Protein AF-A0A970SUJ3-F1 (afdb_monomer_lite)

Radius of gyration: 14.0 Å; chains: 1; bounding box: 32×37×35 Å

Foldseek 3Di:
DDDDDDDPVCPPVCPVVVVVVVVVVVCVVVVHPDDDDDDDPPDPCPVVCVVSPDDDDPPDDDDDDDD

Secondary structure (DSSP, 8-state):
-------GGGTTSSHHHHHHHHHHHHHHHTT-S-------TT-TTHHHHHHTT----TT--------

Sequence (67 aa):
MEEIFAIPNRQSQGIGTKLLGEVQKYVQHKRLAGITLATNKYAPVLRLYEKIGFIICKHVQFMGKEM

Structure (mmCIF, N/CA/C/O backbone):
data_AF-A0A970SUJ3-F1
#
_entry.id   AF-A0A970SUJ3-F1
#
loop_
_atom_site.group_PDB
_atom_site.id
_atom_site.type_symbol
_atom_site.label_atom_id
_atom_site.label_alt_id
_atom_site.label_comp_id
_atom_site.label_asym_id
_atom_site.label_entity_id
_atom_site.label_seq_id
_atom_site.pdbx_PDB_ins_code
_atom_site.Cartn_x
_atom_site.Cartn_y
_atom_site.Cartn_z
_atom_site.occupancy
_atom_site.B_iso_or_equiv
_atom_site.auth_seq_id
_atom_site.auth_comp_id
_atom_site.auth_asym_id
_atom_site.auth_atom_id
_atom_site.pdbx_PDB_model_num
ATOM 1 N N . MET A 1 1 ? -6.311 -13.821 -2.812 1.00 61.19 1 MET A N 1
ATOM 2 C CA . MET A 1 1 ? -5.666 -12.513 -2.585 1.00 61.19 1 MET A CA 1
ATO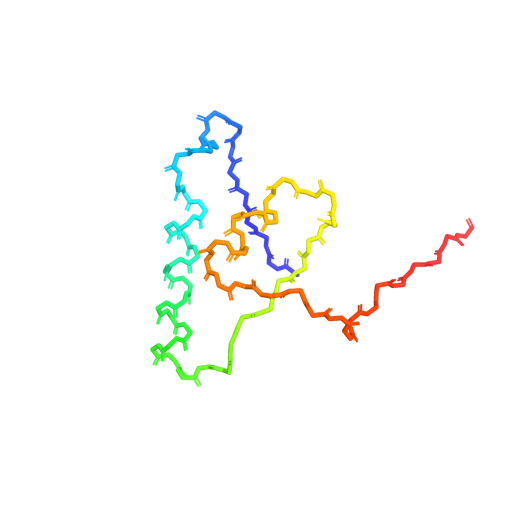M 3 C C . MET A 1 1 ? -6.013 -11.692 -3.806 1.00 61.19 1 MET A C 1
ATOM 5 O O . MET A 1 1 ? -5.806 -12.200 -4.897 1.00 61.19 1 MET A O 1
ATOM 9 N N . GLU A 1 2 ? -6.640 -10.533 -3.635 1.00 81.19 2 GLU A N 1
ATOM 10 C CA . GLU A 1 2 ? -7.000 -9.678 -4.774 1.00 81.19 2 GLU A CA 1
ATOM 11 C C . GLU A 1 2 ? -5.788 -8.840 -5.187 1.00 81.19 2 GLU A C 1
ATOM 13 O O . GLU A 1 2 ? -5.028 -8.388 -4.326 1.00 81.19 2 GLU A O 1
ATOM 18 N N . GLU A 1 3 ? -5.610 -8.624 -6.489 1.00 83.81 3 GLU A N 1
ATOM 19 C CA . GLU A 1 3 ? -4.449 -7.925 -7.045 1.00 83.81 3 GLU A CA 1
ATOM 20 C C . GLU A 1 3 ? -4.863 -6.737 -7.916 1.00 83.81 3 GLU A C 1
ATOM 22 O O . GLU A 1 3 ? -5.927 -6.717 -8.534 1.00 83.81 3 GLU A O 1
ATOM 27 N N . ILE A 1 4 ? -3.991 -5.729 -7.982 1.00 86.12 4 ILE A N 1
ATOM 28 C CA . ILE A 1 4 ? -4.144 -4.580 -8.875 1.00 86.12 4 ILE A CA 1
ATOM 29 C C . ILE A 1 4 ? -3.004 -4.613 -9.881 1.00 86.12 4 ILE A C 1
ATOM 31 O O . ILE A 1 4 ? -1.834 -4.545 -9.506 1.00 86.12 4 ILE A O 1
ATOM 35 N N . PHE A 1 5 ? -3.355 -4.633 -11.164 1.00 86.94 5 PHE A N 1
ATOM 36 C CA . PHE A 1 5 ? -2.393 -4.602 -12.254 1.00 86.94 5 PHE A CA 1
ATOM 37 C C . PHE A 1 5 ? -2.739 -3.515 -13.271 1.00 86.94 5 PHE A C 1
ATOM 39 O O . PHE A 1 5 ? -3.902 -3.266 -13.585 1.00 86.94 5 PHE A O 1
ATOM 46 N N . ALA A 1 6 ? -1.703 -2.879 -13.813 1.00 87.00 6 ALA A N 1
ATOM 47 C CA . ALA A 1 6 ? -1.806 -2.005 -14.969 1.00 87.00 6 ALA A CA 1
ATOM 48 C C . ALA A 1 6 ? -0.771 -2.444 -16.007 1.00 87.00 6 ALA A C 1
ATOM 50 O O . ALA A 1 6 ? 0.420 -2.555 -15.699 1.00 87.00 6 ALA A O 1
ATOM 51 N N . ILE A 1 7 ? -1.230 -2.654 -17.243 1.00 91.75 7 ILE A N 1
ATOM 52 C CA . ILE A 1 7 ? -0.351 -2.972 -18.372 1.00 91.75 7 ILE A CA 1
ATOM 53 C C . ILE A 1 7 ? 0.739 -1.891 -18.524 1.00 91.75 7 ILE A C 1
ATOM 55 O O . ILE A 1 7 ? 0.445 -0.714 -18.294 1.00 91.75 7 ILE A O 1
ATOM 59 N N . PRO A 1 8 ? 1.986 -2.245 -18.899 1.00 89.88 8 PRO A N 1
ATOM 60 C CA . PRO A 1 8 ? 3.135 -1.332 -18.829 1.00 89.88 8 PRO A CA 1
ATOM 61 C C . PRO A 1 8 ? 2.923 0.027 -19.511 1.00 89.88 8 PRO A C 1
ATOM 63 O O . PRO A 1 8 ? 3.204 1.073 -18.934 1.00 89.88 8 PRO A O 1
ATOM 66 N N . ASN A 1 9 ? 2.325 0.028 -20.701 1.00 94.50 9 ASN A N 1
ATOM 67 C CA . ASN A 1 9 ? 2.014 1.226 -21.490 1.00 94.50 9 ASN A CA 1
ATOM 68 C C . ASN A 1 9 ? 0.890 2.111 -20.907 1.00 94.50 9 ASN A C 1
ATOM 70 O O . ASN A 1 9 ? 0.599 3.180 -21.445 1.00 94.50 9 ASN A O 1
ATOM 74 N N . ARG A 1 10 ? 0.242 1.682 -19.820 1.00 91.06 10 ARG A N 1
ATOM 75 C CA . ARG A 1 10 ? -0.788 2.433 -19.087 1.00 91.06 10 ARG A CA 1
ATOM 76 C C . ARG A 1 10 ? -0.344 2.831 -17.675 1.00 91.06 10 ARG A C 1
ATOM 78 O O . ARG A 1 10 ? -1.110 3.464 -16.947 1.00 91.06 10 ARG A O 1
ATOM 85 N N . GLN A 1 11 ? 0.874 2.481 -17.266 1.00 89.38 11 GLN A N 1
ATOM 86 C CA . GLN A 1 11 ? 1.413 2.875 -15.964 1.00 89.38 11 GLN A CA 1
ATOM 87 C C . GLN A 1 11 ? 1.686 4.384 -15.904 1.00 89.38 11 GLN A C 1
ATOM 89 O O . GLN A 1 11 ? 1.726 5.072 -16.921 1.00 89.38 11 GLN A O 1
ATOM 94 N N . SER A 1 12 ? 1.817 4.919 -14.688 1.00 87.38 12 SER A N 1
ATOM 95 C CA . SER A 1 12 ? 2.071 6.349 -14.429 1.00 87.38 12 SER A CA 1
ATOM 96 C C . SER A 1 12 ? 1.000 7.327 -14.947 1.00 87.38 12 SER A C 1
ATOM 98 O O . SER A 1 12 ? 1.196 8.534 -14.895 1.00 87.38 12 SER A O 1
ATOM 100 N N . GLN A 1 13 ? -0.173 6.834 -15.359 1.00 91.88 13 GLN A N 1
ATOM 101 C CA . GLN A 1 13 ? -1.318 7.647 -15.810 1.00 91.88 13 GLN A CA 1
ATOM 102 C C . GLN A 1 13 ? -2.365 7.889 -14.702 1.00 91.88 13 GLN A C 1
ATOM 104 O O . GLN A 1 13 ? -3.506 8.261 -14.969 1.00 91.88 13 GLN A O 1
ATOM 109 N N . GLY A 1 14 ? -2.017 7.620 -13.439 1.00 90.69 14 GLY A N 1
ATOM 110 C CA . GLY A 1 14 ? -2.924 7.785 -12.293 1.00 90.69 14 GLY A CA 1
ATOM 111 C C . GLY A 1 14 ? -4.033 6.728 -12.180 1.00 90.69 14 GLY A C 1
ATOM 112 O O . GLY A 1 14 ? -4.925 6.872 -11.347 1.00 90.69 14 GLY A O 1
ATOM 113 N N . ILE A 1 15 ? -3.982 5.655 -12.978 1.00 91.94 15 ILE A N 1
ATOM 114 C CA . ILE A 1 15 ? -4.988 4.576 -12.972 1.00 91.94 15 ILE A CA 1
ATOM 115 C C . ILE A 1 15 ? -5.101 3.929 -11.589 1.00 91.94 15 ILE A C 1
ATOM 117 O O . ILE A 1 15 ? -6.202 3.821 -11.060 1.00 91.94 15 ILE A O 1
ATOM 121 N N . GLY A 1 16 ? -3.970 3.571 -10.972 1.00 90.19 16 GLY A N 1
ATOM 122 C CA . GLY A 1 16 ? -3.959 2.975 -9.633 1.00 90.19 16 GLY A CA 1
ATOM 123 C C . GLY A 1 16 ? -4.587 3.887 -8.575 1.00 90.19 16 GLY A C 1
ATOM 124 O O . GLY A 1 16 ? -5.356 3.418 -7.745 1.00 90.19 16 GLY A O 1
ATOM 125 N N . THR A 1 17 ? -4.341 5.201 -8.651 1.00 92.12 17 THR A N 1
ATOM 126 C CA . THR A 1 17 ? -4.972 6.185 -7.756 1.00 92.12 17 THR A CA 1
ATOM 127 C C . THR A 1 17 ? -6.484 6.217 -7.933 1.00 92.12 17 THR A C 1
ATOM 129 O O . THR A 1 17 ? -7.207 6.188 -6.942 1.00 92.12 17 THR A O 1
ATOM 132 N N . LYS A 1 18 ? -6.971 6.258 -9.180 1.00 93.38 18 LYS A N 1
ATOM 133 C CA . LYS A 1 18 ? -8.414 6.273 -9.464 1.00 93.38 18 LYS A CA 1
ATOM 134 C C . LYS A 1 18 ? -9.088 4.994 -8.971 1.00 93.38 18 LYS A C 1
ATOM 136 O O . LYS A 1 18 ? -10.102 5.078 -8.290 1.00 93.38 18 LYS A O 1
ATOM 141 N N . LEU A 1 19 ? -8.494 3.836 -9.258 1.00 92.56 19 LEU A N 1
ATOM 142 C CA . LEU A 1 19 ? -9.023 2.542 -8.832 1.00 92.56 19 LEU A CA 1
ATOM 143 C C . LEU A 1 19 ? -9.112 2.447 -7.300 1.00 92.56 19 LEU A C 1
ATOM 145 O O . LEU A 1 19 ? -10.170 2.130 -6.763 1.00 92.56 19 LEU A O 1
ATOM 149 N N . LEU A 1 20 ? -8.030 2.784 -6.591 1.00 92.75 20 LEU A N 1
ATOM 150 C CA . LEU A 1 20 ? -8.017 2.790 -5.125 1.00 92.75 20 LEU A CA 1
ATOM 151 C C . LEU A 1 20 ? -9.003 3.803 -4.540 1.00 92.75 20 LEU A C 1
ATOM 153 O O . LEU A 1 20 ? -9.614 3.519 -3.514 1.00 92.75 20 LEU A O 1
ATOM 157 N N . GLY A 1 21 ? -9.199 4.946 -5.200 1.00 94.19 21 GLY A N 1
ATOM 158 C CA . GLY A 1 21 ? -10.206 5.928 -4.805 1.00 94.19 21 GLY A CA 1
ATOM 159 C C . GLY A 1 21 ? -11.627 5.361 -4.836 1.00 94.19 21 GLY A C 1
ATOM 160 O O . GLY A 1 21 ? -12.392 5.578 -3.898 1.00 94.19 21 GLY A O 1
ATOM 161 N N . GLU A 1 22 ? -11.980 4.581 -5.860 1.00 95.62 22 GLU A N 1
ATOM 162 C CA . GLU A 1 22 ? -13.287 3.908 -5.913 1.00 95.62 22 GLU A CA 1
ATOM 163 C C . GLU A 1 22 ? -13.430 2.834 -4.824 1.00 95.62 22 GLU A C 1
ATOM 165 O O . GLU A 1 22 ? -14.474 2.744 -4.174 1.00 95.62 22 GLU A O 1
ATOM 170 N N . VAL A 1 23 ? -12.362 2.081 -4.540 1.00 94.00 23 VAL A N 1
ATOM 171 C CA . VAL A 1 23 ? -12.349 1.115 -3.427 1.00 94.00 23 VAL A CA 1
ATOM 172 C C . VAL A 1 23 ? -12.543 1.821 -2.079 1.00 94.00 23 VAL A C 1
ATOM 174 O O . VAL A 1 23 ? -13.339 1.369 -1.256 1.00 94.00 23 VAL A O 1
ATOM 177 N N . GLN A 1 24 ? -11.874 2.954 -1.851 1.00 94.75 24 GLN A N 1
ATOM 178 C CA . GLN A 1 24 ? -12.031 3.753 -0.631 1.00 94.75 24 GLN A CA 1
ATOM 179 C C . GLN A 1 24 ? -13.466 4.263 -0.460 1.00 94.75 24 GLN A C 1
ATOM 181 O O . GLN A 1 24 ? -14.029 4.138 0.629 1.00 94.75 24 GLN A O 1
ATOM 186 N N . LYS A 1 25 ? -14.088 4.775 -1.531 1.00 96.75 25 LYS A N 1
ATOM 187 C CA . LYS A 1 25 ? -15.502 5.190 -1.511 1.00 96.75 25 LYS A CA 1
ATOM 188 C C . LYS A 1 25 ? -16.420 4.029 -1.141 1.00 96.75 25 LYS A C 1
ATOM 190 O O . LYS A 1 25 ? -17.311 4.196 -0.310 1.00 96.75 25 LYS A O 1
ATOM 195 N N . TYR A 1 26 ? -16.191 2.850 -1.720 1.00 96.75 26 TYR A N 1
ATOM 196 C CA . TYR A 1 26 ? -16.971 1.654 -1.410 1.00 96.75 26 TYR A CA 1
ATOM 197 C C . TYR A 1 26 ? -16.851 1.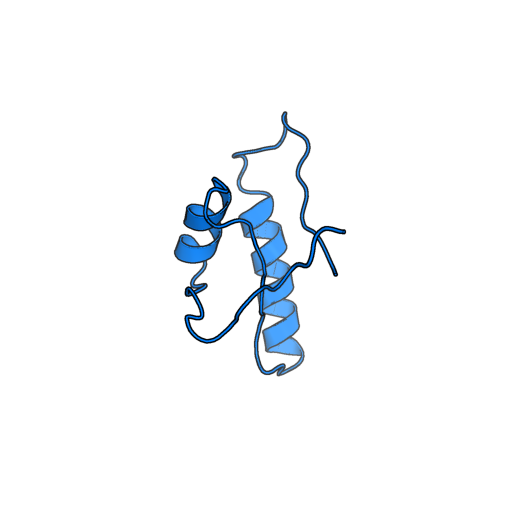261 0.068 1.00 96.75 26 TYR A C 1
ATOM 199 O O . TYR A 1 26 ? -17.863 1.053 0.740 1.00 96.75 26 TYR A O 1
ATOM 207 N N . VAL A 1 27 ? -15.625 1.218 0.593 1.00 96.44 27 VAL A N 1
ATOM 208 C CA . VAL A 1 27 ? -15.331 0.908 2.002 1.00 96.44 27 VAL A CA 1
ATOM 209 C C . VAL A 1 27 ? -16.028 1.884 2.947 1.00 96.44 27 VAL A C 1
ATOM 211 O O . VAL A 1 27 ? -16.672 1.447 3.903 1.00 96.44 27 VAL A O 1
ATOM 214 N N . GLN A 1 28 ? -15.974 3.185 2.647 1.00 96.69 28 GLN A N 1
ATOM 215 C CA . GLN A 1 28 ? -16.673 4.216 3.417 1.00 96.69 28 GLN A CA 1
ATOM 216 C C . GLN A 1 28 ? -18.194 4.037 3.359 1.00 96.69 28 GLN A C 1
ATOM 218 O O . GLN A 1 28 ? -18.854 4.023 4.398 1.00 96.69 28 GLN A O 1
ATOM 223 N N . HIS A 1 29 ? -18.755 3.846 2.162 1.00 98.19 29 HIS A N 1
ATOM 224 C CA . HIS A 1 29 ? -20.195 3.672 1.966 1.00 98.19 29 HIS A CA 1
ATOM 225 C C . HIS A 1 29 ? -20.737 2.441 2.708 1.00 98.19 29 HIS A C 1
ATOM 227 O O . HIS A 1 29 ? -21.820 2.485 3.290 1.00 98.19 29 HIS A O 1
ATOM 233 N N . LYS A 1 30 ? -19.964 1.351 2.732 1.00 98.12 30 LYS A N 1
ATOM 234 C CA . LYS A 1 30 ? -20.304 0.111 3.440 1.00 98.12 30 LYS A CA 1
ATOM 235 C C . LYS A 1 30 ? -19.944 0.123 4.928 1.00 98.12 30 LYS A C 1
ATOM 237 O O . LYS A 1 30 ? -20.233 -0.860 5.603 1.00 98.12 30 LYS A O 1
ATOM 242 N N . ARG A 1 31 ? -19.353 1.210 5.445 1.00 96.75 31 ARG A N 1
ATOM 243 C CA . ARG A 1 31 ? -18.885 1.341 6.839 1.00 96.75 31 ARG A CA 1
ATOM 244 C C . ARG A 1 31 ? -17.953 0.197 7.266 1.00 96.75 31 ARG A C 1
ATOM 246 O O . ARG A 1 31 ? -18.052 -0.312 8.380 1.00 96.75 31 ARG A O 1
ATOM 253 N N . LEU A 1 32 ? -17.067 -0.227 6.367 1.00 96.75 32 LEU A N 1
ATOM 254 C CA . LEU A 1 32 ? -16.073 -1.258 6.666 1.00 96.75 32 LEU A CA 1
ATOM 255 C C . LEU A 1 32 ? -14.909 -0.664 7.469 1.00 96.75 32 LEU A C 1
ATOM 257 O O . LEU A 1 32 ? -14.622 0.528 7.378 1.00 96.75 32 LEU A O 1
ATOM 261 N N . ALA A 1 33 ? -14.217 -1.511 8.233 1.00 94.31 33 ALA A N 1
ATOM 262 C CA . ALA A 1 33 ? -13.157 -1.083 9.147 1.00 94.31 33 ALA A CA 1
ATOM 263 C C . ALA A 1 33 ? -11.931 -0.467 8.445 1.00 94.31 33 ALA A C 1
ATOM 265 O O . ALA A 1 33 ? -11.227 0.343 9.043 1.00 94.31 33 ALA A O 1
ATOM 266 N N . GLY A 1 34 ? -11.659 -0.837 7.191 1.00 91.94 34 GLY A N 1
ATOM 267 C CA . GLY A 1 34 ? -10.538 -0.289 6.434 1.00 91.94 34 GLY A CA 1
ATOM 268 C C . GLY A 1 34 ? -10.101 -1.171 5.272 1.00 91.94 34 GLY A C 1
ATOM 269 O O . GLY A 1 34 ? -10.825 -2.068 4.842 1.00 91.94 34 GLY A O 1
ATOM 270 N N . ILE A 1 35 ? -8.899 -0.890 4.768 1.00 92.75 35 ILE A N 1
ATOM 271 C CA . ILE A 1 35 ? -8.257 -1.615 3.668 1.00 92.75 35 ILE A CA 1
ATOM 272 C C . ILE A 1 35 ? -6.874 -2.060 4.142 1.00 92.75 35 ILE A C 1
ATOM 274 O O . ILE A 1 35 ? -6.115 -1.259 4.686 1.00 92.75 35 ILE A O 1
ATOM 278 N N . THR A 1 36 ? -6.525 -3.319 3.893 1.00 91.25 36 THR A N 1
ATOM 279 C CA . THR A 1 36 ? -5.172 -3.846 4.100 1.00 91.25 36 THR A CA 1
ATOM 280 C C . THR A 1 36 ? -4.627 -4.339 2.769 1.00 91.25 36 THR A C 1
ATOM 282 O O . THR A 1 36 ? -5.329 -5.010 2.018 1.00 91.25 36 THR A O 1
ATOM 285 N N . LEU A 1 37 ? -3.375 -3.994 2.475 1.00 88.88 37 LEU A N 1
ATOM 286 C CA . LEU A 1 37 ? -2.666 -4.401 1.266 1.00 88.88 37 LEU A CA 1
ATOM 287 C C . LEU A 1 37 ? -1.360 -5.084 1.668 1.00 88.88 37 LEU A C 1
ATOM 289 O O . LEU A 1 37 ? -0.696 -4.654 2.612 1.00 88.88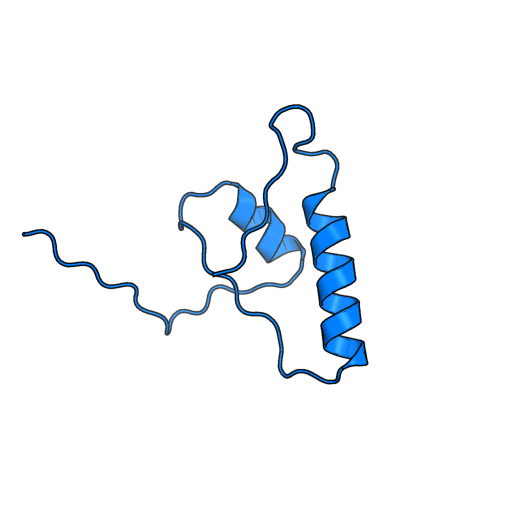 37 LEU A O 1
ATOM 293 N N . ALA A 1 38 ? -0.979 -6.116 0.924 1.00 87.06 38 ALA A N 1
ATOM 294 C CA . ALA A 1 38 ? 0.348 -6.708 0.984 1.00 87.06 38 ALA A CA 1
ATOM 295 C C . ALA A 1 38 ? 1.080 -6.385 -0.321 1.00 87.06 38 ALA A C 1
ATOM 297 O O . ALA A 1 38 ? 0.504 -6.464 -1.402 1.00 87.06 38 ALA A O 1
ATOM 298 N N . THR A 1 39 ? 2.348 -6.000 -0.225 1.00 87.44 39 THR A N 1
ATOM 299 C CA . THR A 1 39 ? 3.204 -5.761 -1.389 1.00 87.44 39 THR A CA 1
ATOM 300 C C . THR A 1 39 ? 4.647 -6.084 -1.037 1.00 87.44 39 THR A C 1
ATOM 302 O O . THR A 1 39 ? 5.038 -6.066 0.131 1.00 87.44 39 THR A O 1
ATOM 305 N N . ASN A 1 40 ? 5.460 -6.342 -2.058 1.00 86.00 40 ASN A N 1
ATOM 306 C CA . ASN A 1 40 ? 6.903 -6.425 -1.900 1.00 86.00 40 ASN A CA 1
ATOM 307 C C . ASN A 1 40 ? 7.454 -5.068 -1.413 1.00 86.00 40 ASN A C 1
ATOM 309 O O . ASN A 1 40 ? 7.117 -4.018 -1.970 1.00 86.00 40 ASN A O 1
ATOM 313 N N . LYS A 1 41 ? 8.325 -5.099 -0.395 1.00 85.56 41 LYS A N 1
ATOM 314 C CA . LYS A 1 41 ? 8.981 -3.920 0.199 1.00 85.56 41 LYS A CA 1
ATOM 315 C C . LYS A 1 41 ? 9.848 -3.134 -0.798 1.00 85.56 41 LYS A C 1
ATOM 317 O O . LYS A 1 41 ? 10.155 -1.971 -0.567 1.00 85.56 41 LYS A O 1
ATOM 322 N N . TYR A 1 42 ? 10.249 -3.754 -1.900 1.00 85.75 42 TYR A N 1
ATOM 323 C CA . TYR A 1 42 ? 11.059 -3.130 -2.946 1.00 85.75 42 TYR A CA 1
ATOM 324 C C . TYR A 1 42 ? 10.230 -2.695 -4.159 1.00 85.75 42 TYR A C 1
ATOM 326 O O . TYR A 1 42 ? 10.783 -2.191 -5.135 1.00 85.75 42 TYR A O 1
ATOM 334 N N . ALA A 1 43 ? 8.907 -2.877 -4.125 1.00 87.00 43 ALA A N 1
ATOM 335 C CA . ALA A 1 43 ? 8.059 -2.503 -5.243 1.00 87.00 43 ALA A CA 1
ATOM 336 C C . ALA A 1 43 ? 7.936 -0.969 -5.369 1.00 87.00 43 ALA A C 1
ATOM 338 O O . ALA A 1 43 ? 7.708 -0.278 -4.370 1.00 87.00 43 ALA A O 1
ATOM 339 N N . PRO A 1 44 ? 7.980 -0.416 -6.597 1.00 82.81 44 PRO A N 1
ATOM 340 C CA . PRO A 1 44 ? 7.868 1.028 -6.829 1.00 82.81 44 PRO A CA 1
ATOM 341 C C . PRO A 1 44 ? 6.498 1.598 -6.424 1.00 82.81 44 PRO A C 1
ATOM 343 O O . PRO A 1 44 ? 6.361 2.799 -6.192 1.00 82.81 44 PRO A O 1
ATOM 346 N N . VAL A 1 45 ? 5.485 0.735 -6.302 1.00 85.50 45 VAL A N 1
ATOM 347 C CA . VAL A 1 45 ? 4.112 1.091 -5.925 1.00 85.50 45 VAL A CA 1
ATOM 348 C C . VAL A 1 45 ? 3.981 1.564 -4.469 1.00 85.50 45 VAL A C 1
ATOM 350 O O . VAL A 1 45 ? 2.995 2.212 -4.133 1.00 85.50 45 VAL A O 1
ATOM 353 N N . LEU A 1 46 ? 4.976 1.330 -3.604 1.00 88.38 46 LEU A N 1
ATOM 354 C CA . LEU A 1 46 ? 4.921 1.783 -2.207 1.00 88.38 46 LEU A CA 1
ATOM 355 C C . LEU A 1 46 ? 4.682 3.289 -2.080 1.00 88.38 46 LEU A C 1
ATOM 357 O O . LEU A 1 46 ? 3.793 3.707 -1.342 1.00 88.38 46 LEU A O 1
ATOM 361 N N . ARG A 1 47 ? 5.390 4.093 -2.884 1.00 87.00 47 ARG A N 1
ATOM 362 C CA . ARG A 1 47 ? 5.227 5.556 -2.889 1.00 87.00 47 ARG A CA 1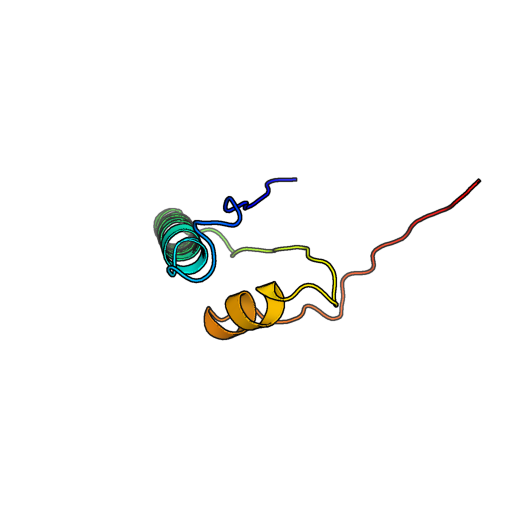
ATOM 363 C C . ARG A 1 47 ? 3.806 5.979 -3.262 1.00 87.00 47 ARG A C 1
ATOM 365 O O . ARG A 1 47 ? 3.318 7.002 -2.790 1.00 87.00 47 ARG A O 1
ATOM 372 N N . LEU A 1 48 ? 3.139 5.208 -4.125 1.00 88.44 48 LEU A N 1
ATOM 373 C CA . LEU A 1 48 ? 1.747 5.447 -4.498 1.00 88.44 48 LEU A CA 1
ATOM 374 C C . LEU A 1 48 ? 0.819 5.189 -3.308 1.00 88.44 48 LEU A C 1
ATOM 376 O O . LEU A 1 48 ? -0.036 6.023 -3.024 1.00 88.44 48 LEU A O 1
ATOM 380 N N . TYR A 1 49 ? 0.985 4.055 -2.624 1.00 92.12 49 TYR A N 1
ATOM 381 C CA . TYR A 1 49 ? 0.152 3.703 -1.474 1.00 92.12 49 TYR A CA 1
ATOM 382 C C . TYR A 1 49 ? 0.325 4.703 -0.325 1.00 92.12 49 TYR A C 1
ATOM 384 O O . TYR A 1 49 ? -0.675 5.187 0.205 1.00 92.12 49 TYR A O 1
ATOM 392 N N . GLU A 1 50 ? 1.561 5.096 -0.010 1.00 91.06 50 GLU A N 1
ATOM 393 C CA . GLU A 1 50 ? 1.854 6.130 0.993 1.00 91.06 50 GLU A CA 1
ATOM 394 C C . GLU A 1 50 ? 1.192 7.468 0.638 1.00 91.06 50 GLU A C 1
ATOM 396 O O . GLU A 1 50 ? 0.527 8.078 1.475 1.00 91.06 50 GLU A O 1
ATOM 401 N N . LYS A 1 51 ? 1.277 7.895 -0.631 1.00 89.75 51 LYS A N 1
ATOM 402 C CA . LYS A 1 51 ? 0.620 9.123 -1.118 1.00 89.75 51 LYS A CA 1
ATOM 403 C C . LYS A 1 51 ? -0.906 9.094 -0.957 1.00 89.75 51 LYS A C 1
ATOM 405 O O . LYS A 1 51 ? -1.525 10.149 -0.858 1.00 89.75 51 LYS A O 1
ATOM 410 N N . ILE A 1 52 ? -1.513 7.908 -0.958 1.00 90.38 52 ILE A N 1
ATOM 411 C CA . ILE A 1 52 ? -2.966 7.703 -0.824 1.00 90.38 52 ILE A CA 1
ATOM 412 C C . ILE A 1 52 ? -3.370 7.468 0.651 1.00 90.38 52 ILE A C 1
ATOM 414 O O . ILE A 1 52 ? -4.547 7.278 0.955 1.00 90.38 52 ILE A O 1
ATOM 418 N N . GLY A 1 53 ? -2.417 7.542 1.586 1.00 92.19 53 GLY A N 1
ATOM 419 C CA . GLY A 1 53 ? -2.668 7.477 3.028 1.00 92.19 53 GLY A CA 1
ATOM 420 C C . GLY A 1 53 ? -2.545 6.083 3.641 1.00 92.19 53 GLY A C 1
ATOM 421 O O . GLY A 1 53 ? -2.910 5.899 4.801 1.00 92.19 53 GLY A O 1
ATOM 422 N N . PHE A 1 54 ? -2.028 5.096 2.903 1.00 93.38 54 PHE A N 1
ATOM 423 C CA . PHE A 1 54 ? -1.648 3.818 3.503 1.00 93.38 54 PHE A CA 1
ATOM 424 C C . PHE A 1 54 ? -0.382 3.978 4.346 1.00 93.38 54 PHE A C 1
ATOM 426 O O . PHE A 1 54 ? 0.516 4.748 4.012 1.00 93.38 54 PHE A O 1
ATOM 433 N N . ILE A 1 55 ? -0.297 3.195 5.420 1.00 92.31 55 ILE A N 1
ATOM 434 C CA . ILE A 1 55 ? 0.857 3.149 6.320 1.00 92.31 55 ILE A CA 1
ATOM 435 C C . ILE A 1 55 ? 1.443 1.738 6.364 1.00 92.31 55 ILE A C 1
ATOM 437 O O . ILE A 1 55 ? 0.731 0.748 6.190 1.00 92.31 55 ILE A O 1
ATOM 441 N N . ILE A 1 56 ? 2.745 1.633 6.631 1.00 89.06 56 ILE A N 1
ATOM 442 C CA . ILE A 1 56 ? 3.398 0.334 6.824 1.00 89.06 56 ILE A CA 1
ATOM 443 C C . ILE A 1 56 ? 2.982 -0.244 8.183 1.00 89.06 56 ILE A C 1
ATOM 445 O O . ILE A 1 56 ? 3.364 0.273 9.235 1.00 89.06 56 ILE A O 1
ATOM 449 N N . CYS A 1 57 ? 2.251 -1.360 8.170 1.00 86.19 57 CYS A N 1
ATOM 450 C CA . CYS A 1 57 ? 1.945 -2.129 9.376 1.00 86.19 57 CYS A CA 1
ATOM 451 C C . CYS A 1 57 ? 3.165 -2.953 9.814 1.00 86.19 57 CYS A C 1
ATOM 453 O O . CYS A 1 57 ? 3.504 -3.958 9.194 1.00 86.19 57 CYS A O 1
ATOM 455 N N . LYS A 1 58 ? 3.810 -2.560 10.919 1.00 79.69 58 LYS A N 1
ATOM 456 C CA . LYS A 1 58 ? 5.016 -3.229 11.448 1.00 79.69 58 LYS A CA 1
ATOM 457 C C . LYS A 1 58 ? 4.751 -4.590 12.110 1.00 79.69 58 LYS A C 1
ATOM 459 O O . LYS A 1 58 ? 5.698 -5.263 12.491 1.00 79.69 58 LYS A O 1
ATOM 464 N N . HIS A 1 59 ? 3.486 -4.971 12.293 1.00 81.38 59 HIS A N 1
ATOM 465 C CA . HIS A 1 59 ? 3.090 -6.120 13.120 1.00 81.38 59 HIS A CA 1
ATOM 46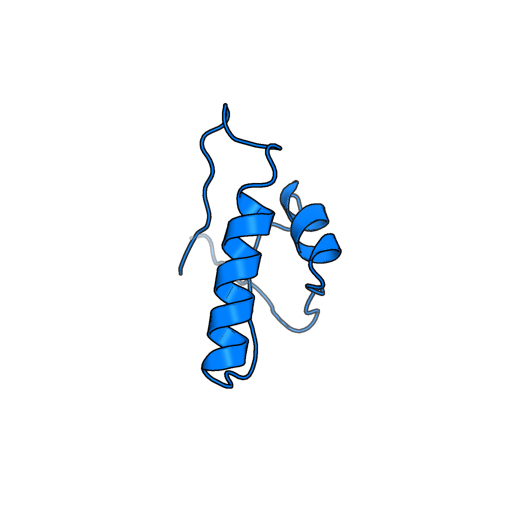6 C C . HIS A 1 59 ? 2.772 -7.372 12.282 1.00 81.38 59 HIS A C 1
ATOM 468 O O . HIS A 1 59 ? 2.346 -8.382 12.829 1.00 81.38 59 HIS A O 1
ATOM 474 N N . VAL A 1 60 ? 2.923 -7.300 10.954 1.00 79.31 60 VAL A N 1
ATOM 475 C CA . VAL A 1 60 ? 2.630 -8.404 10.030 1.00 79.31 60 VAL A CA 1
ATOM 476 C C . VAL A 1 60 ? 3.938 -9.071 9.618 1.00 79.31 60 VAL A C 1
ATOM 478 O O . VAL A 1 60 ? 4.851 -8.396 9.144 1.00 79.31 60 VAL A O 1
ATOM 481 N N . GLN A 1 61 ? 4.020 -10.393 9.774 1.00 79.06 61 GLN A N 1
ATOM 482 C CA . GLN A 1 61 ? 5.188 -11.186 9.397 1.00 79.06 61 GLN A CA 1
ATOM 483 C C . GLN A 1 61 ? 4.810 -12.186 8.303 1.00 79.06 61 GLN A C 1
ATOM 485 O O . GLN A 1 61 ? 3.881 -12.974 8.464 1.00 79.06 61 GLN A O 1
ATOM 490 N N . PHE A 1 62 ? 5.521 -12.136 7.177 1.00 82.69 62 PHE A N 1
ATOM 491 C CA . PHE A 1 62 ? 5.390 -13.115 6.099 1.00 82.69 62 PHE A CA 1
ATOM 492 C C . PHE A 1 62 ? 6.440 -14.210 6.308 1.00 82.69 62 PHE A C 1
ATOM 494 O O . PHE A 1 62 ? 7.612 -13.896 6.508 1.00 82.69 62 PHE A O 1
ATOM 501 N N . MET A 1 63 ? 6.027 -15.478 6.297 1.00 87.25 63 MET A N 1
ATOM 502 C CA . MET A 1 63 ? 6.897 -16.624 6.572 1.00 87.25 63 MET A CA 1
ATOM 503 C C . MET A 1 63 ? 6.841 -17.610 5.407 1.00 87.25 63 MET A C 1
ATOM 505 O O . MET A 1 63 ? 5.761 -17.930 4.917 1.00 87.25 63 MET A O 1
ATOM 509 N N . GLY A 1 64 ? 8.004 -18.096 4.984 1.00 89.81 64 GLY A N 1
ATOM 510 C CA . GLY A 1 64 ? 8.147 -19.134 3.968 1.00 89.81 64 GLY A CA 1
ATOM 511 C C . GLY 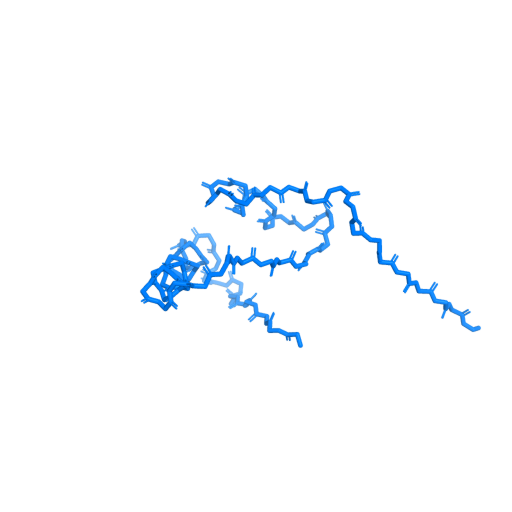A 1 64 ? 9.114 -20.210 4.448 1.00 89.81 64 GLY A C 1
ATOM 512 O O . GLY A 1 64 ? 10.035 -19.918 5.211 1.00 89.81 64 GLY A O 1
ATOM 513 N N . LYS A 1 65 ? 8.891 -21.450 4.014 1.00 93.25 65 LYS A N 1
ATOM 514 C CA . LYS A 1 65 ? 9.811 -22.571 4.211 1.00 93.25 65 LYS A CA 1
ATOM 515 C C . LYS A 1 65 ? 10.103 -23.178 2.846 1.00 93.25 65 LYS A C 1
ATOM 517 O O . LYS A 1 65 ? 9.195 -23.720 2.220 1.00 93.25 65 LYS A O 1
ATOM 522 N N . GLU A 1 66 ? 11.346 -23.068 2.403 1.00 84.62 66 GLU A N 1
ATOM 523 C CA . GLU A 1 66 ? 11.847 -23.847 1.271 1.00 84.62 66 GLU A CA 1
ATOM 524 C C . GLU A 1 66 ? 12.172 -25.270 1.753 1.00 84.62 66 GLU A C 1
ATOM 526 O O . GLU A 1 66 ? 12.510 -25.470 2.926 1.00 84.62 66 GLU A O 1
ATOM 531 N N . MET A 1 67 ? 11.971 -26.252 0.875 1.00 71.81 67 MET A N 1
ATOM 532 C CA . MET A 1 67 ? 12.246 -27.672 1.123 1.00 71.81 67 MET A CA 1
ATOM 533 C C . MET A 1 67 ? 13.560 -28.055 0.458 1.00 71.81 67 MET A C 1
ATOM 535 O O . MET A 1 67 ? 13.723 -27.677 -0.724 1.00 71.81 67 MET A O 1
#

pLDDT: mean 89.2, std 6.21, range [61.19, 98.19]